Protein AF-A0A7S3FUZ6-F1 (afdb_monomer_lite)

Organism: NCBI:txid1082188

Foldseek 3Di:
DQDDADPQWDWDDADLFIATWHKDFFDADPVQWGDDPPDDIDHDDPVPRIATPWDDDPVCSVVLVVVLVVVQVVQVVVVVVCVVVVHDADQLTAEEEALDCTLVRSVLCNQVRRHRQQAYEYEHLDVVSQVRNVVRCVSSVNDPNRYDYDNDHSVVVVVVVVVD

Secondary structure (DSSP, 8-state):
--PPPPTT-EEEEETTEEEEE-EEEPPB-TTSEE--TTS--EE--TTTSEEESS---GGGHHHHHHHHHHHHHHHHHHHHHHHHTT----TT-EEEEES--TTSHHHHHHHHHSS-EEEEEEEESSHHHHHHHHHHHHHTT--GGGEEEEES-HHHHHHHHHT-

Radius of gyration: 18.62 Å; chains: 1; bounding box: 48×33×55 Å

pLDDT: mean 91.82, std 8.32, range [59.78, 98.56]

Sequence (164 aa):
AIKKAPEGFKVLQEGRARILYIEQKLAKDEQGFIKAQGCKKKQANETNETRGAVFYNPVQEFNRDISIATIREYAQVFKEEREAKKKTVDPEGISILESLAATGLRSVRYLKEIPDIKKLVANDLDPKAVELMNRNFEFNDINPAKFQTFTSDAVALTNQFRAQ

Structure (mmCIF, N/CA/C/O backbone):
data_AF-A0A7S3FUZ6-F1
#
_entry.id   AF-A0A7S3FUZ6-F1
#
loop_
_atom_site.group_PDB
_atom_site.id
_atom_site.type_symbol
_atom_site.label_atom_id
_atom_site.label_alt_id
_atom_site.label_comp_id
_atom_site.label_asym_id
_atom_site.label_entity_id
_atom_site.label_seq_id
_atom_site.pdbx_PDB_ins_code
_atom_site.Cartn_x
_atom_site.Cartn_y
_atom_site.Cartn_z
_atom_site.occupancy
_atom_site.B_iso_or_equiv
_atom_site.auth_seq_id
_atom_site.auth_comp_id
_atom_site.auth_asym_id
_atom_site.auth_atom_id
_atom_site.pdbx_PDB_model_num
ATOM 1 N N . ALA A 1 1 ? -11.383 -15.359 -11.874 1.00 62.28 1 ALA A N 1
ATOM 2 C CA . ALA A 1 1 ? -10.376 -15.771 -12.879 1.00 62.28 1 ALA A CA 1
ATOM 3 C C . ALA A 1 1 ? -9.096 -14.967 -12.666 1.00 62.28 1 ALA A C 1
ATOM 5 O O . ALA A 1 1 ? -9.187 -13.814 -12.263 1.00 62.28 1 ALA A O 1
ATOM 6 N N . ILE A 1 2 ? -7.915 -15.549 -12.890 1.00 80.00 2 ILE A N 1
ATOM 7 C CA . ILE A 1 2 ? -6.634 -14.837 -12.741 1.00 80.00 2 ILE A CA 1
ATOM 8 C C . ILE A 1 2 ? -6.534 -13.768 -13.843 1.00 80.00 2 ILE A C 1
ATOM 10 O O . ILE A 1 2 ? -6.468 -14.113 -15.022 1.00 80.00 2 ILE A O 1
ATOM 14 N N . LYS A 1 3 ? -6.524 -12.476 -13.474 1.00 88.69 3 LYS A N 1
ATOM 15 C CA . LYS A 1 3 ? -6.328 -11.371 -14.433 1.00 88.69 3 LYS A CA 1
ATOM 16 C C . LYS A 1 3 ? -4.980 -11.522 -15.144 1.00 88.69 3 LYS A C 1
ATOM 18 O O . LYS A 1 3 ? -3.961 -11.733 -14.475 1.00 88.69 3 LYS A O 1
ATOM 23 N N . LYS A 1 4 ? -4.973 -11.437 -16.476 1.00 90.56 4 LYS A N 1
ATOM 24 C CA . LYS A 1 4 ? -3.751 -11.451 -17.298 1.00 90.56 4 LYS A CA 1
ATOM 25 C C . LYS A 1 4 ? -3.086 -10.076 -17.281 1.00 90.56 4 LYS A C 1
ATOM 27 O O . LYS A 1 4 ? -3.768 -9.074 -17.097 1.00 90.56 4 LYS A O 1
ATOM 32 N N . ALA A 1 5 ? -1.768 -10.045 -17.461 1.00 90.19 5 ALA A N 1
ATOM 33 C CA . ALA A 1 5 ? -1.033 -8.794 -17.598 1.00 90.19 5 ALA A CA 1
ATOM 34 C C . ALA A 1 5 ? -1.518 -8.032 -18.849 1.00 90.19 5 ALA A C 1
ATOM 36 O O . ALA A 1 5 ? -1.634 -8.664 -19.904 1.00 90.19 5 ALA A O 1
ATOM 37 N N . PRO A 1 6 ? -1.794 -6.719 -18.762 1.00 91.56 6 PRO A N 1
ATOM 38 C CA . PRO A 1 6 ? -1.952 -5.878 -19.943 1.00 91.56 6 PRO A CA 1
ATOM 39 C C . PRO A 1 6 ? -0.655 -5.832 -20.763 1.00 91.56 6 PRO A C 1
ATOM 41 O O . PRO A 1 6 ? 0.432 -6.100 -20.245 1.00 91.56 6 PRO A O 1
ATOM 44 N N . GLU A 1 7 ? -0.762 -5.471 -22.041 1.00 90.44 7 GLU A N 1
ATOM 45 C CA . GLU A 1 7 ? 0.399 -5.331 -22.923 1.00 90.44 7 GLU A CA 1
ATOM 46 C C . GLU A 1 7 ? 1.429 -4.346 -22.342 1.00 90.44 7 GLU A C 1
ATOM 48 O O . GLU A 1 7 ? 1.075 -3.296 -21.805 1.00 90.44 7 GLU A O 1
ATOM 53 N N . GLY A 1 8 ? 2.713 -4.710 -22.406 1.00 87.56 8 GLY A N 1
ATOM 54 C CA . GLY A 1 8 ? 3.813 -3.909 -21.859 1.00 87.56 8 GLY A CA 1
ATOM 55 C C . GLY A 1 8 ? 4.051 -4.056 -20.350 1.00 87.56 8 GLY A C 1
ATOM 56 O O . GLY A 1 8 ? 5.026 -3.503 -19.840 1.00 87.56 8 GLY A O 1
ATOM 57 N N . PHE A 1 9 ? 3.225 -4.828 -19.634 1.00 91.69 9 PHE A N 1
ATOM 58 C CA . PHE A 1 9 ? 3.402 -5.084 -18.204 1.00 91.69 9 PHE A CA 1
ATOM 59 C C . PHE A 1 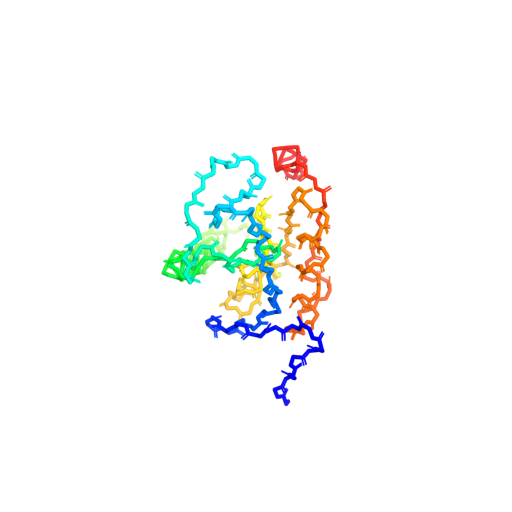9 ? 3.863 -6.513 -17.917 1.00 91.69 9 PHE A C 1
ATOM 61 O O . PHE A 1 9 ? 3.376 -7.487 -18.492 1.00 91.69 9 PHE A O 1
ATOM 68 N N . LYS A 1 10 ? 4.753 -6.643 -16.935 1.00 92.38 10 LYS A N 1
ATOM 69 C CA . LYS A 1 10 ? 4.973 -7.886 -16.193 1.00 92.38 10 LYS A CA 1
ATOM 70 C C . LYS A 1 10 ? 4.070 -7.910 -14.966 1.00 92.38 10 LYS A C 1
ATOM 72 O O . LYS A 1 10 ? 3.667 -6.863 -14.464 1.00 92.38 10 LYS A O 1
ATOM 77 N N . VAL A 1 11 ? 3.768 -9.107 -14.472 1.00 94.38 11 VAL A N 1
ATOM 78 C CA . VAL A 1 11 ? 3.069 -9.286 -13.195 1.00 94.38 11 VAL A CA 1
ATOM 79 C C . VAL A 1 11 ? 4.035 -9.895 -12.196 1.00 94.38 11 VAL A C 1
ATOM 81 O O . VAL A 1 11 ? 4.575 -10.972 -12.438 1.00 94.38 11 VAL A O 1
ATOM 84 N N . LEU A 1 12 ? 4.221 -9.211 -11.074 1.00 93.50 12 LEU A N 1
ATOM 85 C CA . LEU A 1 12 ? 4.927 -9.730 -9.910 1.00 93.50 12 LEU A CA 1
ATOM 86 C C . LEU A 1 12 ? 3.892 -10.143 -8.870 1.00 93.50 12 LEU A C 1
ATOM 88 O O . LEU A 1 12 ? 2.905 -9.435 -8.660 1.00 93.50 12 LEU A O 1
ATOM 92 N N . GLN A 1 13 ? 4.101 -11.285 -8.230 1.00 95.50 13 GLN A N 1
ATOM 93 C CA . GLN A 1 13 ? 3.232 -11.765 -7.165 1.00 95.50 13 GLN A CA 1
ATOM 94 C C . GLN A 1 13 ? 4.017 -11.834 -5.862 1.00 95.50 13 GLN A C 1
ATOM 96 O O . GLN A 1 13 ? 5.108 -12.392 -5.833 1.00 95.50 13 GLN A O 1
ATOM 101 N N . GLU A 1 14 ? 3.434 -11.289 -4.799 1.00 96.44 14 GLU A N 1
ATOM 102 C CA . GLU A 1 14 ? 3.955 -11.391 -3.441 1.00 96.44 14 GLU A CA 1
ATOM 103 C C . GLU A 1 14 ? 2.782 -11.508 -2.467 1.00 96.44 14 GLU A C 1
ATOM 105 O O . GLU A 1 14 ? 1.863 -10.679 -2.481 1.00 96.44 14 GLU A O 1
ATOM 110 N N . GLY A 1 15 ? 2.783 -12.558 -1.646 1.00 96.06 15 GLY A N 1
ATOM 111 C CA . GLY A 1 15 ? 1.635 -12.896 -0.809 1.00 96.06 15 GLY A CA 1
ATOM 112 C C . GLY A 1 15 ? 0.350 -13.011 -1.638 1.00 96.06 15 GLY A C 1
ATOM 113 O O . GLY A 1 15 ? 0.279 -13.755 -2.624 1.00 96.06 15 GLY A O 1
ATOM 114 N N . ARG A 1 16 ? -0.682 -12.249 -1.252 1.00 96.75 16 ARG A N 1
ATOM 115 C CA . ARG A 1 16 ? -1.962 -12.187 -1.984 1.00 96.75 16 ARG A CA 1
ATOM 116 C C . ARG A 1 16 ? -2.002 -11.081 -3.039 1.00 96.75 16 ARG A C 1
ATOM 118 O O . ARG A 1 16 ? -2.988 -10.996 -3.780 1.00 96.75 16 ARG A O 1
ATOM 125 N N . ALA A 1 17 ? -0.990 -10.222 -3.110 1.00 97.44 17 ALA A N 1
ATOM 126 C CA . ALA A 1 17 ? -0.925 -9.127 -4.068 1.00 97.44 17 ALA A CA 1
ATOM 127 C C . ALA A 1 17 ? -0.313 -9.584 -5.395 1.00 97.44 17 ALA A C 1
ATOM 129 O O . ALA A 1 17 ? 0.674 -10.316 -5.437 1.00 97.44 17 ALA A O 1
ATOM 130 N N . ARG A 1 18 ? -0.894 -9.112 -6.499 1.00 96.94 18 ARG A N 1
ATOM 131 C CA . ARG A 1 18 ? -0.322 -9.245 -7.842 1.00 96.94 18 ARG A CA 1
ATOM 132 C C . ARG A 1 18 ? -0.186 -7.853 -8.423 1.00 96.94 18 ARG A C 1
ATOM 134 O O . ARG A 1 18 ? -1.206 -7.226 -8.656 1.00 96.94 18 ARG A O 1
ATOM 141 N N . ILE A 1 19 ? 1.019 -7.346 -8.623 1.00 95.94 19 ILE A N 1
ATOM 142 C CA . ILE A 1 19 ? 1.228 -5.986 -9.128 1.00 95.94 19 ILE A CA 1
ATOM 143 C C . ILE A 1 19 ? 1.738 -6.003 -10.562 1.00 95.94 19 ILE A C 1
ATOM 145 O O . ILE A 1 19 ? 2.524 -6.863 -10.959 1.00 95.94 19 ILE A O 1
ATOM 149 N N . LEU A 1 20 ? 1.281 -5.029 -11.331 1.00 95.38 20 LEU A N 1
ATOM 150 C CA . LEU A 1 20 ? 1.832 -4.641 -12.610 1.00 95.38 20 LEU A CA 1
ATOM 151 C C . LEU A 1 20 ? 3.200 -3.982 -12.398 1.00 95.38 20 LEU A C 1
ATOM 153 O O . LEU A 1 20 ? 3.393 -3.157 -11.500 1.00 95.38 20 LEU A O 1
ATOM 157 N N . TYR A 1 21 ? 4.146 -4.349 -13.253 1.00 90.50 21 TYR A N 1
ATOM 158 C CA . TYR A 1 21 ? 5.522 -3.877 -13.228 1.00 90.50 21 TYR A CA 1
ATOM 159 C C . TYR A 1 21 ? 6.006 -3.610 -14.650 1.00 90.50 21 TYR A C 1
ATOM 161 O O . TYR A 1 21 ? 5.844 -4.452 -15.534 1.00 90.50 21 TYR A O 1
ATOM 169 N N . ILE A 1 22 ? 6.603 -2.441 -14.872 1.00 87.44 22 ILE A N 1
ATOM 170 C CA . ILE A 1 22 ? 7.184 -2.068 -16.164 1.00 87.44 22 ILE A CA 1
ATOM 171 C C . ILE A 1 22 ? 8.695 -2.194 -16.045 1.00 87.44 22 ILE A C 1
ATOM 173 O O . ILE A 1 22 ? 9.306 -1.501 -15.231 1.00 87.44 22 ILE A O 1
ATOM 177 N N . GLU A 1 23 ? 9.294 -3.039 -16.877 1.00 83.06 23 GLU A N 1
ATOM 178 C CA . GLU A 1 23 ? 10.744 -3.074 -17.028 1.00 83.06 23 GLU A CA 1
ATOM 179 C C . GLU A 1 23 ? 11.216 -1.965 -17.963 1.00 83.06 23 GLU A C 1
ATOM 181 O O . GLU A 1 23 ? 10.784 -1.844 -19.106 1.00 83.06 23 GLU A O 1
ATOM 186 N N . GLN A 1 24 ? 12.153 -1.177 -17.469 1.00 79.56 24 GLN A N 1
ATOM 187 C CA . GLN A 1 24 ? 12.870 -0.145 -18.180 1.00 79.56 24 GLN A CA 1
ATOM 188 C C . GLN A 1 24 ? 14.331 -0.570 -18.325 1.00 79.56 24 GLN A C 1
ATOM 190 O O . GLN A 1 24 ? 15.057 -0.728 -17.339 1.00 79.56 24 GLN A O 1
ATOM 195 N N . LYS A 1 25 ? 14.781 -0.719 -19.572 1.00 80.12 25 LYS A N 1
ATOM 196 C CA . LYS A 1 25 ? 16.206 -0.857 -19.877 1.00 80.12 25 LYS A CA 1
ATOM 197 C C . LYS A 1 25 ? 16.858 0.520 -19.896 1.00 80.12 25 LYS A C 1
ATOM 199 O O . LYS A 1 25 ? 16.360 1.442 -20.541 1.00 80.12 25 LYS A O 1
ATOM 204 N N . LEU A 1 26 ? 17.964 0.667 -19.179 1.00 81.19 26 LEU A N 1
ATOM 205 C CA . LEU A 1 26 ? 18.770 1.879 -19.194 1.00 81.19 26 LEU A CA 1
ATOM 206 C C . LEU A 1 26 ? 19.589 1.937 -20.485 1.00 81.19 26 LEU A C 1
ATOM 208 O O . LEU A 1 26 ? 20.181 0.942 -20.904 1.00 81.19 26 LEU A O 1
ATOM 212 N N . ALA A 1 27 ? 19.641 3.119 -21.099 1.00 83.19 27 ALA A N 1
ATOM 213 C CA . ALA A 1 27 ? 20.487 3.356 -22.260 1.00 83.19 27 ALA A CA 1
ATOM 214 C C . ALA A 1 27 ? 21.969 3.229 -21.873 1.00 83.19 27 ALA A C 1
ATOM 216 O O . ALA A 1 27 ? 22.401 3.775 -20.851 1.00 83.19 27 ALA A O 1
ATOM 217 N N . LYS A 1 28 ? 22.727 2.504 -22.699 1.00 87.00 28 LYS A N 1
ATOM 218 C CA . LYS A 1 28 ? 24.181 2.364 -22.582 1.00 87.00 28 LYS A CA 1
ATOM 219 C C . LYS A 1 28 ? 24.850 3.480 -23.380 1.00 87.00 28 LYS A C 1
ATOM 221 O O . LYS A 1 28 ? 24.383 3.802 -24.472 1.00 87.00 28 LYS A O 1
ATOM 226 N N . ASP A 1 29 ? 25.915 4.066 -22.844 1.00 87.75 29 ASP A N 1
ATOM 227 C CA . ASP A 1 29 ? 26.800 4.911 -23.647 1.00 87.75 29 ASP A CA 1
ATOM 228 C C . ASP A 1 29 ? 27.719 4.060 -24.542 1.00 87.75 29 ASP A C 1
ATOM 230 O O . ASP A 1 29 ? 27.725 2.830 -24.462 1.00 87.75 29 ASP A O 1
ATOM 234 N N . GLU A 1 30 ? 28.489 4.716 -25.413 1.00 88.69 30 GLU A N 1
ATOM 235 C CA . GLU A 1 30 ? 29.408 4.067 -26.364 1.00 88.69 30 GLU A CA 1
ATOM 236 C C . GLU A 1 30 ? 30.440 3.153 -25.682 1.00 88.69 30 GLU A C 1
ATOM 238 O O . GLU A 1 30 ? 30.946 2.215 -26.291 1.00 88.69 30 GLU A O 1
ATOM 243 N N . GLN A 1 31 ? 30.727 3.397 -24.400 1.00 87.94 31 GLN A N 1
ATOM 244 C CA . GLN A 1 31 ? 31.674 2.632 -23.588 1.00 87.94 31 GLN A CA 1
ATOM 245 C C . GLN A 1 31 ? 30.979 1.532 -22.762 1.00 87.94 31 GLN A C 1
ATOM 247 O O . GLN A 1 31 ? 31.618 0.834 -21.973 1.00 87.94 31 GLN A O 1
ATOM 252 N N . GLY A 1 32 ? 29.665 1.353 -22.930 1.00 86.81 32 GLY A N 1
ATOM 253 C CA . GLY A 1 32 ? 28.878 0.335 -22.240 1.00 86.81 32 GLY A CA 1
ATOM 254 C C . GLY A 1 32 ? 28.506 0.686 -20.796 1.00 86.81 32 GLY A C 1
ATOM 255 O O . GLY A 1 32 ? 28.108 -0.205 -20.039 1.00 86.81 32 GLY A O 1
ATOM 256 N N . PHE A 1 33 ? 28.611 1.952 -20.386 1.00 87.75 33 PHE A N 1
ATOM 257 C CA . PHE A 1 33 ? 28.185 2.404 -19.061 1.00 87.75 33 PHE A CA 1
ATOM 258 C C . PHE A 1 33 ? 26.719 2.833 -19.059 1.00 87.75 33 PHE A C 1
ATOM 260 O O . PHE A 1 33 ? 26.190 3.355 -20.038 1.00 87.75 33 PHE A O 1
ATOM 267 N N . ILE A 1 34 ? 26.073 2.671 -17.906 1.00 86.62 34 ILE A N 1
ATOM 268 C CA . ILE A 1 34 ? 24.714 3.149 -17.632 1.00 86.62 34 ILE A CA 1
ATOM 269 C C . ILE A 1 34 ? 24.729 4.244 -16.562 1.00 86.62 34 ILE A C 1
ATOM 271 O O . ILE A 1 34 ? 25.570 4.257 -15.653 1.00 86.62 34 ILE A O 1
ATOM 275 N N . LYS A 1 35 ? 23.754 5.156 -16.634 1.00 82.12 35 LYS A N 1
ATOM 276 C CA . LYS A 1 35 ? 23.537 6.205 -15.629 1.00 82.12 35 LYS A CA 1
ATOM 277 C C . LYS A 1 35 ? 22.050 6.336 -15.304 1.00 82.12 35 LYS A C 1
ATOM 279 O O . LYS A 1 35 ? 21.281 6.861 -16.099 1.00 82.12 35 LYS A O 1
ATOM 284 N N . ALA A 1 36 ? 21.660 5.890 -14.112 1.00 74.31 36 ALA A N 1
ATOM 285 C CA . ALA A 1 36 ? 20.342 6.196 -13.560 1.00 74.31 36 ALA A CA 1
ATOM 286 C C . ALA A 1 36 ? 20.312 7.631 -13.005 1.00 74.31 36 ALA A C 1
ATOM 288 O O . ALA A 1 36 ? 21.347 8.171 -12.598 1.00 74.31 36 ALA A O 1
ATOM 289 N N . GLN A 1 37 ? 19.129 8.244 -12.970 1.00 70.94 37 GLN A N 1
ATOM 290 C CA . GLN A 1 37 ? 18.941 9.592 -12.433 1.00 70.94 37 GLN A CA 1
ATOM 291 C C . GLN A 1 37 ? 19.461 9.673 -10.985 1.00 70.94 37 GLN A C 1
ATOM 293 O O . GLN A 1 37 ? 19.206 8.787 -10.172 1.00 70.94 37 GLN A O 1
ATOM 298 N N . GLY A 1 38 ? 20.273 10.692 -10.687 1.00 72.25 38 GLY A N 1
ATOM 299 C CA . GLY A 1 38 ? 20.886 10.879 -9.364 1.00 72.25 38 GLY A CA 1
ATOM 300 C C . GLY A 1 38 ? 21.980 9.867 -8.977 1.00 72.25 38 GLY A C 1
ATOM 301 O O . GLY A 1 38 ? 22.516 9.953 -7.877 1.00 72.25 38 GLY A O 1
ATOM 302 N N . CYS A 1 39 ? 22.352 8.925 -9.852 1.00 75.00 39 CYS A N 1
ATO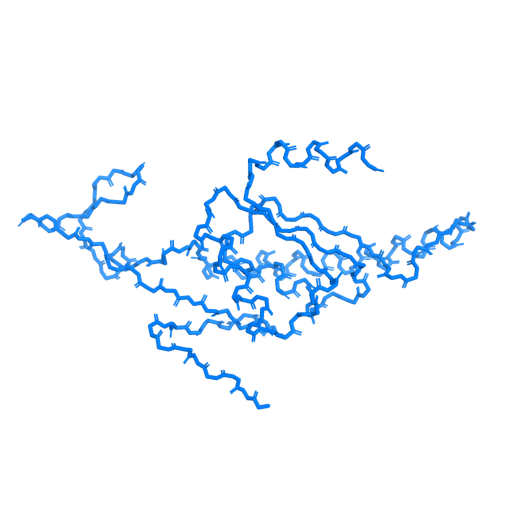M 303 C CA . CYS A 1 39 ? 23.369 7.905 -9.574 1.00 75.00 39 CYS A CA 1
ATOM 304 C C . CYS A 1 39 ? 24.691 8.154 -10.323 1.00 75.00 39 CYS A C 1
ATOM 306 O O . CYS A 1 39 ? 24.727 8.747 -11.406 1.00 75.00 39 CYS A O 1
ATOM 308 N N . LYS A 1 40 ? 25.796 7.632 -9.768 1.00 85.06 40 LYS A N 1
ATOM 309 C CA . LYS A 1 40 ? 27.097 7.555 -10.460 1.00 85.06 40 LYS A CA 1
ATOM 310 C C . LYS A 1 40 ? 27.019 6.586 -11.649 1.00 85.06 40 LYS A C 1
ATOM 312 O O . LYS A 1 40 ? 26.273 5.607 -11.588 1.00 85.06 40 LYS A O 1
ATOM 317 N N . LYS A 1 41 ? 27.815 6.845 -12.695 1.00 87.00 41 LYS A N 1
ATOM 318 C CA . LYS A 1 41 ? 27.989 5.919 -13.826 1.00 87.00 41 LYS A CA 1
ATOM 319 C C . LYS A 1 41 ? 28.511 4.567 -13.329 1.00 87.00 41 LYS A C 1
ATOM 321 O O . LYS A 1 41 ? 29.353 4.528 -12.431 1.00 87.00 41 LYS A O 1
ATOM 326 N N . LYS A 1 42 ? 28.011 3.476 -13.907 1.00 85.88 42 LYS A N 1
ATOM 327 C CA . LYS A 1 42 ? 28.445 2.099 -13.616 1.00 85.88 42 LYS A CA 1
ATOM 328 C C . LYS A 1 42 ? 28.512 1.296 -14.912 1.00 85.88 42 LYS A C 1
ATOM 330 O O . LYS A 1 42 ? 27.719 1.558 -15.814 1.00 85.88 42 LYS A O 1
ATOM 335 N N . GLN A 1 43 ? 29.431 0.334 -14.992 1.00 88.56 43 GLN A N 1
ATOM 336 C CA . GLN A 1 43 ? 29.471 -0.614 -16.107 1.00 88.56 43 GLN A CA 1
ATOM 337 C C . GLN A 1 43 ? 28.142 -1.375 -16.159 1.00 88.56 43 GLN A C 1
ATOM 339 O O . GLN A 1 43 ? 27.668 -1.845 -15.116 1.00 88.56 43 GLN A O 1
ATOM 344 N N . ALA A 1 44 ? 27.534 -1.477 -17.340 1.00 83.94 44 ALA A N 1
ATOM 345 C CA . ALA A 1 44 ? 26.315 -2.255 -17.502 1.00 83.94 44 ALA A CA 1
ATOM 346 C C . ALA A 1 44 ? 26.576 -3.742 -17.220 1.00 83.94 44 ALA A C 1
ATOM 348 O O . ALA A 1 44 ? 27.592 -4.300 -17.630 1.00 83.94 44 ALA A O 1
ATOM 349 N N . ASN A 1 45 ? 25.638 -4.378 -16.534 1.00 82.12 45 ASN A N 1
ATOM 350 C CA . ASN A 1 45 ? 25.540 -5.816 -16.362 1.00 82.12 45 ASN A CA 1
ATOM 351 C C . ASN A 1 45 ? 24.057 -6.215 -16.363 1.00 82.12 45 ASN A C 1
ATOM 353 O O . ASN A 1 45 ? 23.181 -5.363 -16.206 1.00 82.12 45 ASN A O 1
ATOM 357 N N . GLU A 1 46 ? 23.780 -7.511 -16.486 1.00 71.94 46 GLU A N 1
ATOM 358 C CA . GLU A 1 46 ? 22.415 -8.048 -16.602 1.00 71.94 46 GLU A CA 1
ATOM 359 C C . GLU A 1 46 ? 21.490 -7.593 -15.457 1.00 71.94 46 GLU A C 1
ATOM 361 O O . GLU A 1 46 ? 20.309 -7.321 -15.665 1.00 71.94 46 GLU A O 1
ATOM 366 N N . THR A 1 47 ? 22.038 -7.435 -14.248 1.00 66.12 47 THR A N 1
ATOM 367 C CA . THR A 1 47 ? 21.275 -7.038 -13.052 1.00 66.12 47 THR A CA 1
ATOM 368 C C . THR A 1 47 ? 21.002 -5.539 -12.937 1.00 66.12 47 THR A C 1
ATOM 370 O O . THR A 1 47 ? 20.076 -5.139 -12.234 1.00 66.12 47 THR A O 1
ATOM 373 N N . ASN A 1 48 ? 21.819 -4.686 -13.556 1.00 72.44 48 ASN A N 1
ATOM 374 C CA . ASN A 1 48 ? 21.760 -3.239 -13.352 1.00 72.44 48 ASN A CA 1
ATOM 375 C C . ASN A 1 48 ? 21.229 -2.475 -14.569 1.00 72.44 48 ASN A C 1
ATOM 377 O O . ASN A 1 48 ? 20.798 -1.330 -14.403 1.00 72.44 48 ASN A O 1
ATOM 381 N N . GLU A 1 49 ? 21.236 -3.106 -15.747 1.00 74.31 49 GLU A N 1
ATOM 382 C CA . GLU A 1 49 ? 20.789 -2.517 -17.007 1.00 74.31 49 GLU A CA 1
ATOM 383 C C . GLU A 1 49 ? 19.268 -2.527 -17.160 1.00 74.31 49 GLU A C 1
ATOM 385 O O . GLU A 1 49 ? 18.734 -1.705 -17.898 1.00 74.31 49 GLU A O 1
ATOM 390 N N . THR A 1 50 ? 18.571 -3.406 -16.436 1.00 69.75 50 THR A N 1
ATOM 391 C CA . THR A 1 50 ? 17.107 -3.481 -16.414 1.00 69.75 50 THR A CA 1
ATOM 392 C C . THR A 1 50 ? 16.606 -3.113 -15.021 1.00 69.75 50 THR A C 1
ATOM 394 O O . THR A 1 50 ? 17.027 -3.697 -14.024 1.00 69.75 50 THR A O 1
ATOM 397 N N . ARG A 1 51 ? 15.727 -2.113 -14.928 1.00 73.69 51 ARG A N 1
ATOM 398 C CA . ARG A 1 51 ? 15.113 -1.650 -13.674 1.00 73.69 51 ARG A CA 1
ATOM 399 C C . ARG A 1 51 ? 13.625 -1.420 -13.858 1.00 73.69 51 ARG A C 1
ATOM 401 O O . ARG A 1 51 ? 13.154 -1.296 -14.974 1.00 73.69 51 ARG A O 1
ATOM 408 N N . GLY A 1 52 ? 12.887 -1.318 -12.764 1.00 76.56 52 GLY A N 1
ATOM 409 C CA . GLY A 1 52 ? 11.485 -0.922 -12.821 1.00 76.56 52 GLY A CA 1
ATOM 410 C C . GLY A 1 52 ? 11.354 0.551 -13.171 1.00 76.56 52 GLY A C 1
ATOM 411 O O . GLY A 1 52 ? 12.117 1.358 -12.642 1.00 76.56 52 GLY A O 1
ATOM 412 N N . ALA A 1 53 ? 10.362 0.906 -13.990 1.00 80.81 53 ALA A N 1
ATOM 413 C CA . ALA A 1 53 ? 9.974 2.309 -14.172 1.00 80.81 53 ALA A CA 1
ATOM 414 C C . ALA A 1 53 ? 9.563 2.959 -12.835 1.00 80.81 53 ALA A C 1
ATOM 416 O O . ALA A 1 53 ? 9.738 4.156 -12.644 1.00 80.81 53 ALA A O 1
ATOM 417 N N . VAL A 1 54 ? 9.056 2.145 -11.902 1.00 86.06 54 VAL A N 1
ATOM 418 C CA . VAL A 1 54 ? 8.774 2.501 -10.508 1.00 86.06 54 VAL A CA 1
ATOM 419 C C . VAL A 1 54 ? 9.454 1.473 -9.603 1.00 86.06 54 VAL A C 1
ATOM 421 O O . VAL A 1 54 ? 9.592 0.298 -9.959 1.00 86.06 54 VAL A O 1
ATOM 424 N N . PHE A 1 55 ? 9.912 1.915 -8.432 1.00 85.88 55 PHE A N 1
ATOM 425 C CA . PHE A 1 55 ? 10.736 1.108 -7.539 1.00 85.88 55 PHE A CA 1
ATOM 426 C C . PHE A 1 55 ? 10.008 -0.131 -6.984 1.00 85.88 55 PHE A C 1
ATOM 428 O O . PHE A 1 55 ? 8.923 -0.048 -6.408 1.00 85.88 55 PHE A O 1
ATOM 435 N N . TYR A 1 56 ? 10.669 -1.284 -7.093 1.00 88.19 56 TYR A N 1
ATOM 436 C CA . TYR A 1 56 ? 10.318 -2.540 -6.434 1.00 88.19 56 TYR A CA 1
ATOM 437 C C . TYR A 1 56 ? 11.612 -3.252 -6.032 1.00 88.19 56 TYR A C 1
ATOM 439 O O . TYR A 1 56 ? 12.572 -3.272 -6.804 1.00 88.19 56 TYR A O 1
ATOM 447 N N . ASN A 1 57 ? 11.634 -3.839 -4.833 1.0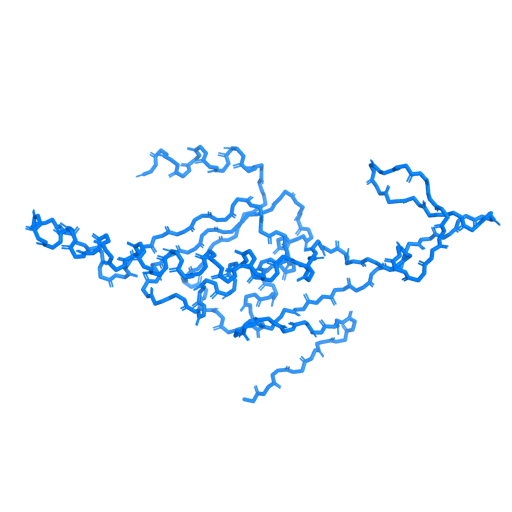0 89.31 57 ASN A N 1
ATOM 448 C CA . ASN A 1 57 ? 12.761 -4.629 -4.348 1.00 89.31 57 ASN A CA 1
ATOM 449 C C . ASN A 1 57 ? 12.269 -5.989 -3.813 1.00 89.31 57 ASN A C 1
ATOM 451 O O . ASN A 1 57 ? 11.580 -6.003 -2.782 1.00 89.31 57 ASN A O 1
ATOM 455 N N . PRO A 1 58 ? 12.633 -7.116 -4.456 1.00 89.56 58 PRO A N 1
ATOM 456 C CA . PRO A 1 58 ? 12.229 -8.449 -4.007 1.00 89.56 58 PRO A CA 1
ATOM 457 C C . PRO A 1 58 ? 12.837 -8.824 -2.649 1.00 89.56 58 PRO A C 1
ATOM 459 O O . PRO A 1 58 ? 12.165 -9.441 -1.836 1.00 89.56 58 PRO A O 1
ATOM 462 N N . VAL A 1 59 ? 14.046 -8.345 -2.321 1.00 91.69 59 VAL A N 1
ATOM 463 C CA . VAL A 1 59 ? 14.711 -8.620 -1.025 1.00 91.69 59 VAL A CA 1
ATOM 464 C C . VAL A 1 59 ? 13.899 -8.095 0.172 1.00 91.69 59 VAL A C 1
ATOM 466 O O . VAL A 1 59 ? 14.084 -8.526 1.304 1.00 91.69 59 VAL A O 1
ATOM 469 N N . GLN A 1 60 ? 12.980 -7.157 -0.065 1.00 94.25 60 GLN A N 1
ATOM 470 C CA . GLN A 1 60 ? 12.145 -6.538 0.966 1.00 94.25 60 GLN A CA 1
ATOM 471 C C . GLN A 1 60 ? 10.842 -7.315 1.257 1.00 94.25 60 GLN A C 1
ATOM 473 O O . GLN A 1 60 ? 10.007 -6.805 2.000 1.00 94.25 60 GLN A O 1
ATOM 478 N N . GLU A 1 61 ? 10.646 -8.518 0.701 1.00 96.38 61 GLU A N 1
ATOM 479 C CA . GLU A 1 61 ? 9.461 -9.359 0.959 1.00 96.38 61 GLU A CA 1
ATOM 480 C C . GLU A 1 61 ? 9.295 -9.640 2.458 1.00 96.38 61 GLU A C 1
ATOM 482 O O . GLU A 1 61 ? 8.262 -9.317 3.041 1.00 96.38 61 GLU A O 1
ATOM 487 N N . PHE A 1 62 ? 10.372 -10.070 3.121 1.00 97.12 62 PHE A N 1
ATOM 488 C CA . PHE A 1 62 ? 10.368 -10.337 4.561 1.00 97.12 62 PHE A CA 1
ATOM 489 C C . PHE A 1 62 ? 10.018 -9.100 5.409 1.00 97.12 62 PHE A C 1
ATOM 491 O O . PHE A 1 62 ? 9.289 -9.192 6.395 1.00 97.12 62 PHE A O 1
ATOM 498 N N . ASN A 1 63 ? 10.485 -7.909 5.012 1.00 97.69 63 ASN A N 1
ATOM 499 C CA . ASN A 1 63 ? 10.119 -6.658 5.686 1.00 97.69 63 ASN A CA 1
ATOM 500 C C . ASN A 1 63 ? 8.607 -6.383 5.585 1.00 97.69 63 ASN A C 1
ATOM 502 O O . ASN A 1 63 ? 7.983 -5.941 6.556 1.00 97.69 63 ASN A O 1
ATOM 506 N N . ARG A 1 64 ? 8.013 -6.653 4.417 1.00 98.06 64 ARG A N 1
ATOM 507 C CA . ARG A 1 64 ? 6.574 -6.486 4.185 1.00 98.06 64 ARG A CA 1
ATOM 508 C C . ARG A 1 64 ? 5.758 -7.512 4.972 1.00 98.06 64 ARG A C 1
ATOM 510 O O . ARG A 1 64 ? 4.757 -7.123 5.570 1.00 98.06 64 ARG A O 1
ATOM 517 N N . ASP A 1 65 ? 6.226 -8.754 5.068 1.00 98.19 65 ASP A N 1
ATOM 518 C CA . ASP A 1 65 ? 5.590 -9.799 5.881 1.00 98.19 65 ASP A CA 1
ATOM 519 C C . ASP A 1 65 ? 5.552 -9.438 7.369 1.00 98.19 65 ASP A C 1
ATOM 521 O O . ASP A 1 65 ? 4.487 -9.493 7.990 1.00 98.19 65 ASP A O 1
ATOM 525 N N . ILE A 1 66 ? 6.683 -8.993 7.935 1.00 98.31 66 ILE A N 1
ATOM 526 C CA . ILE A 1 66 ? 6.740 -8.538 9.334 1.00 98.31 66 ILE A CA 1
ATOM 527 C C . ILE A 1 66 ? 5.771 -7.379 9.562 1.00 98.31 66 ILE A C 1
ATOM 529 O O . ILE A 1 66 ? 5.068 -7.348 10.574 1.00 98.31 66 ILE A O 1
ATOM 533 N N . SER A 1 67 ? 5.717 -6.429 8.627 1.00 97.88 67 SER A N 1
ATOM 534 C CA . SER A 1 67 ? 4.824 -5.274 8.743 1.00 97.88 67 SER A CA 1
ATOM 535 C C . SER A 1 67 ? 3.354 -5.705 8.800 1.00 97.88 67 SER A C 1
ATOM 537 O O . SER A 1 67 ? 2.610 -5.225 9.651 1.00 97.88 67 SER A O 1
ATOM 539 N N . ILE A 1 68 ? 2.942 -6.657 7.957 1.00 98.38 68 ILE A N 1
ATOM 540 C CA . ILE A 1 68 ? 1.574 -7.202 7.953 1.00 98.38 68 ILE A CA 1
ATOM 541 C C . ILE A 1 68 ? 1.254 -7.908 9.267 1.00 98.38 68 ILE A C 1
ATOM 543 O O . ILE A 1 68 ? 0.204 -7.643 9.852 1.00 98.38 68 ILE A O 1
ATOM 547 N N . ALA A 1 69 ? 2.149 -8.780 9.739 1.00 98.31 69 ALA A N 1
ATOM 548 C CA . ALA A 1 69 ? 1.960 -9.489 11.002 1.00 98.31 69 ALA A CA 1
ATOM 549 C C . ALA A 1 69 ? 1.818 -8.508 12.177 1.00 98.31 69 ALA A C 1
ATOM 551 O O . ALA A 1 69 ? 0.894 -8.627 12.978 1.00 98.31 69 ALA A O 1
ATOM 552 N N . THR A 1 70 ? 2.680 -7.490 12.219 1.00 98.31 70 THR A N 1
ATOM 553 C CA . THR A 1 70 ? 2.708 -6.488 13.293 1.00 98.31 70 THR A CA 1
ATOM 554 C C . THR A 1 70 ? 1.458 -5.614 13.287 1.00 98.31 70 THR A C 1
ATOM 556 O O . THR A 1 70 ? 0.857 -5.398 14.334 1.00 98.31 70 THR A O 1
ATOM 559 N N . ILE A 1 71 ? 1.037 -5.113 12.121 1.00 98.06 71 ILE A N 1
ATOM 560 C CA . ILE A 1 71 ? -0.148 -4.250 12.021 1.00 98.06 71 ILE A CA 1
ATOM 561 C C . ILE A 1 71 ? -1.421 -5.041 12.328 1.00 98.06 71 ILE A C 1
ATOM 563 O O . ILE A 1 71 ? -2.314 -4.510 12.985 1.00 98.06 71 ILE A O 1
ATOM 567 N N . ARG A 1 72 ? -1.503 -6.303 11.887 1.00 97.50 72 ARG A N 1
ATOM 568 C CA . ARG A 1 72 ? -2.639 -7.176 12.205 1.00 97.50 72 ARG A CA 1
ATOM 569 C C . ARG A 1 72 ? -2.774 -7.376 13.714 1.00 97.50 72 ARG A C 1
ATOM 571 O O . ARG A 1 72 ? -3.862 -7.174 14.241 1.00 97.50 72 ARG A O 1
ATOM 578 N N . GLU A 1 73 ? -1.678 -7.718 14.387 1.00 97.56 73 GLU A N 1
ATOM 579 C CA . GLU A 1 73 ? -1.671 -7.896 15.842 1.00 97.56 73 GLU A CA 1
ATOM 580 C C . GLU A 1 73 ? -2.010 -6.586 16.563 1.00 97.56 73 GLU A C 1
ATOM 582 O O . GLU A 1 73 ? -2.877 -6.549 17.432 1.00 97.56 73 GLU A O 1
ATOM 587 N N . TYR A 1 74 ? -1.398 -5.476 16.140 1.00 96.94 74 TYR A N 1
ATOM 588 C CA . TYR A 1 74 ? -1.696 -4.156 16.687 1.00 96.94 74 TYR A CA 1
ATOM 589 C C . TYR A 1 74 ? -3.183 -3.803 16.569 1.00 96.94 74 TYR A C 1
ATOM 591 O O . TYR A 1 74 ? -3.760 -3.310 17.533 1.00 96.94 74 TYR A O 1
ATOM 599 N N . ALA A 1 75 ? -3.811 -4.049 15.415 1.00 95.56 75 ALA A N 1
ATOM 600 C CA . ALA A 1 75 ? -5.226 -3.749 15.201 1.00 95.56 75 ALA A CA 1
ATOM 601 C C . ALA A 1 75 ? -6.127 -4.530 16.170 1.00 95.56 75 ALA A C 1
ATOM 603 O O . ALA A 1 75 ? -7.071 -3.962 16.725 1.00 95.56 75 ALA A O 1
ATOM 604 N N . GLN A 1 76 ? -5.803 -5.804 16.405 1.00 94.44 76 GLN A N 1
ATOM 605 C CA . GLN A 1 76 ? -6.521 -6.653 17.349 1.00 94.44 76 GLN A CA 1
ATOM 606 C C . GLN A 1 76 ? -6.349 -6.157 18.790 1.00 94.44 76 GLN A C 1
ATOM 608 O O . GLN A 1 76 ? -7.341 -5.841 19.448 1.00 94.44 76 GLN A O 1
ATOM 613 N N . VAL A 1 77 ? -5.106 -5.997 19.253 1.00 95.94 77 VAL A N 1
ATOM 614 C CA . VAL A 1 77 ? -4.809 -5.519 20.615 1.00 95.94 77 VAL A CA 1
ATOM 615 C C . VAL A 1 77 ? -5.415 -4.135 20.855 1.00 95.94 77 VAL A C 1
ATOM 617 O O . VAL A 1 77 ? -6.015 -3.879 21.898 1.00 95.94 77 VAL A O 1
ATOM 620 N N . PHE A 1 78 ? -5.325 -3.233 19.874 1.00 94.44 78 PHE A N 1
ATOM 621 C CA . PHE A 1 78 ? -5.909 -1.896 19.960 1.00 94.44 78 PHE A CA 1
ATOM 622 C C . PHE A 1 78 ? -7.423 -1.943 20.187 1.00 94.44 78 PHE A C 1
ATOM 624 O O . PHE A 1 78 ? -7.943 -1.195 21.023 1.00 94.44 78 PHE A O 1
ATOM 631 N N . LYS A 1 79 ? -8.131 -2.814 19.462 1.00 93.62 79 LYS A N 1
ATOM 632 C CA . LYS A 1 79 ? -9.573 -3.017 19.622 1.00 93.62 79 LYS A CA 1
ATOM 633 C C . LYS A 1 79 ? -9.902 -3.556 21.014 1.00 93.62 79 LYS A C 1
ATOM 635 O O . LYS A 1 79 ? -10.703 -2.939 21.715 1.00 93.62 79 LYS A O 1
ATOM 640 N N . GLU A 1 80 ? -9.231 -4.623 21.442 1.00 94.38 80 GLU A N 1
ATOM 641 C CA . GLU A 1 80 ? -9.437 -5.246 22.757 1.00 94.38 80 GLU A CA 1
ATOM 642 C C . GLU A 1 80 ? -9.195 -4.248 23.905 1.00 94.38 80 GLU A C 1
ATOM 644 O O . GLU A 1 80 ? -10.009 -4.119 24.823 1.00 94.38 80 GLU A O 1
ATOM 649 N N . GLU A 1 81 ? -8.125 -3.449 23.832 1.00 95.31 81 GLU A N 1
ATOM 650 C CA . GLU A 1 81 ? -7.832 -2.426 24.839 1.00 95.31 81 GLU A CA 1
ATOM 651 C C . GLU A 1 81 ? -8.883 -1.311 24.897 1.00 95.31 81 GLU A C 1
ATOM 653 O O . GLU A 1 81 ? -9.188 -0.780 25.974 1.00 95.31 81 GLU A O 1
ATOM 658 N N . ARG A 1 82 ? -9.389 -0.875 23.739 1.00 94.62 82 ARG A N 1
ATOM 659 C CA . ARG A 1 82 ? -10.431 0.157 23.661 1.00 94.62 82 ARG A CA 1
ATOM 660 C C . ARG A 1 82 ? -11.734 -0.363 24.260 1.00 94.62 82 ARG A C 1
ATOM 662 O O . ARG A 1 82 ? -12.331 0.353 25.066 1.00 94.62 82 ARG A O 1
ATOM 669 N N . GLU A 1 83 ? -12.119 -1.590 23.920 1.00 93.50 83 GLU A N 1
ATOM 670 C CA . GLU A 1 83 ? -13.312 -2.267 24.434 1.00 93.50 83 GLU A CA 1
ATOM 671 C C . GLU A 1 83 ? -13.230 -2.464 25.954 1.00 93.50 83 GLU A C 1
ATOM 673 O O . GLU A 1 83 ? -14.153 -2.072 26.672 1.00 93.50 83 GLU A O 1
ATOM 678 N N . ALA A 1 84 ? -12.093 -2.936 26.478 1.00 95.69 84 ALA A N 1
ATOM 679 C CA . ALA A 1 84 ? -11.858 -3.065 27.920 1.00 95.69 84 ALA A CA 1
ATOM 680 C C . ALA A 1 84 ? -11.972 -1.718 28.661 1.00 95.69 84 ALA A C 1
ATOM 682 O O . ALA A 1 84 ? -12.476 -1.645 29.783 1.00 95.69 84 ALA A O 1
ATOM 683 N N . LYS A 1 85 ? -11.555 -0.622 28.012 1.00 96.25 85 LYS A N 1
ATOM 684 C CA . LYS A 1 85 ? -11.682 0.756 28.519 1.00 96.25 85 LYS A CA 1
ATOM 685 C C . LYS A 1 85 ? -13.064 1.376 28.246 1.00 96.25 85 LYS A C 1
ATOM 687 O O . LYS A 1 85 ? -13.229 2.569 28.504 1.00 96.25 85 LYS A O 1
ATOM 692 N N . LYS A 1 86 ? -14.035 0.613 27.719 1.00 94.25 86 LYS A N 1
ATOM 693 C CA . LYS A 1 86 ? -15.376 1.072 27.298 1.00 94.25 86 LYS A CA 1
ATOM 694 C C . LYS A 1 86 ? -15.332 2.293 26.369 1.00 94.25 86 LYS A C 1
ATOM 696 O O . LYS A 1 86 ? -16.201 3.163 26.421 1.00 94.25 86 LYS A O 1
ATOM 701 N N . LYS A 1 87 ? -14.288 2.387 25.545 1.00 92.06 87 LYS A N 1
ATOM 702 C CA . LYS A 1 87 ? -14.139 3.427 24.525 1.00 92.06 87 LYS A CA 1
ATOM 703 C C . LYS A 1 87 ? -14.725 2.930 23.213 1.00 92.06 87 LYS A C 1
ATOM 705 O O . LYS A 1 87 ? -14.647 1.745 22.906 1.00 92.06 87 LYS A O 1
ATOM 710 N N . THR A 1 88 ? -15.284 3.849 22.437 1.00 89.25 88 THR A N 1
ATOM 711 C CA . THR A 1 88 ? -15.787 3.543 21.101 1.00 89.25 88 THR A CA 1
ATOM 712 C C . THR A 1 88 ? -14.644 3.065 20.208 1.00 89.25 88 THR A C 1
ATOM 714 O O . THR A 1 88 ? -13.567 3.669 20.167 1.00 89.25 88 THR A O 1
ATOM 717 N N . VAL A 1 89 ? -14.882 1.957 19.511 1.00 88.25 89 VAL A N 1
ATOM 718 C CA . VAL A 1 89 ? -14.031 1.458 18.431 1.00 88.25 89 VAL A CA 1
ATOM 719 C C . VAL A 1 89 ? -14.782 1.683 17.137 1.00 88.25 89 VAL A C 1
ATOM 721 O O . VAL A 1 89 ? -15.991 1.465 17.072 1.00 88.25 89 VAL A O 1
ATOM 724 N N . ASP A 1 90 ? -14.068 2.145 16.120 1.00 89.38 90 ASP A N 1
ATOM 725 C CA . ASP A 1 90 ? -14.639 2.229 14.789 1.00 89.38 90 ASP A CA 1
ATOM 726 C C . ASP A 1 90 ? -14.900 0.805 14.266 1.00 89.38 90 ASP A C 1
ATOM 728 O O . ASP A 1 90 ? -13.954 0.017 14.185 1.00 89.38 90 ASP A O 1
ATOM 732 N N . PRO A 1 91 ? -16.151 0.443 13.932 1.00 88.06 91 PRO A N 1
ATOM 733 C CA . PRO A 1 91 ? -16.468 -0.899 13.455 1.00 88.06 91 PRO A CA 1
ATOM 734 C C . PRO A 1 91 ? -15.804 -1.224 12.111 1.00 88.06 91 PRO A C 1
ATOM 736 O O . PRO A 1 91 ? -15.675 -2.397 11.777 1.00 88.06 91 PRO A O 1
ATOM 739 N N . GLU A 1 92 ? -15.368 -0.217 11.347 1.00 89.75 92 GLU A N 1
ATOM 740 C CA . GLU A 1 92 ? -14.611 -0.418 10.109 1.00 89.75 92 GLU A CA 1
ATOM 741 C C . GLU A 1 92 ? -13.111 -0.659 10.349 1.00 89.75 92 GLU A C 1
ATOM 743 O O . GLU A 1 92 ? -12.399 -1.023 9.411 1.00 89.75 92 GLU A O 1
ATOM 748 N N . GLY A 1 93 ? -12.649 -0.456 11.588 1.00 93.56 93 GLY A N 1
ATOM 749 C CA . GLY A 1 93 ? -11.299 -0.724 12.073 1.00 93.56 93 GLY A CA 1
ATOM 750 C C . GLY A 1 93 ? -10.299 0.420 11.870 1.00 93.56 93 GLY A C 1
ATOM 751 O O . GLY A 1 93 ? -10.638 1.599 11.996 1.00 93.56 93 GLY A O 1
ATOM 752 N N . ILE A 1 94 ? -9.023 0.091 11.645 1.00 95.50 94 ILE A N 1
ATOM 753 C CA . ILE A 1 94 ? -7.924 1.074 11.679 1.00 95.50 94 ILE A CA 1
ATOM 754 C C . ILE A 1 94 ? -7.722 1.783 10.335 1.00 95.50 94 ILE A C 1
ATOM 756 O O . ILE A 1 94 ? -8.072 1.267 9.275 1.00 95.50 94 ILE A O 1
ATOM 760 N N . SER A 1 95 ? -7.111 2.969 10.371 1.00 95.81 95 SER A N 1
ATOM 761 C CA . SER A 1 95 ? -6.642 3.665 9.166 1.00 95.81 95 SER A CA 1
ATOM 762 C C . SER A 1 95 ? -5.119 3.613 9.068 1.00 95.81 95 SER A C 1
ATOM 764 O O . SER A 1 95 ? -4.430 3.726 10.080 1.00 95.81 95 SER A O 1
ATOM 766 N N . ILE A 1 96 ? -4.592 3.442 7.855 1.00 97.12 96 ILE A N 1
ATOM 767 C CA . ILE A 1 96 ? -3.151 3.308 7.588 1.00 97.12 96 ILE A CA 1
ATOM 768 C C . ILE A 1 96 ? -2.716 4.398 6.609 1.00 97.12 96 ILE A C 1
ATOM 770 O O . ILE A 1 96 ? -3.402 4.643 5.621 1.00 97.12 96 ILE A O 1
ATOM 774 N N . LEU A 1 97 ? -1.560 5.020 6.853 1.00 97.44 97 LEU A N 1
ATOM 775 C CA . LEU A 1 97 ? -0.907 5.938 5.919 1.00 97.44 97 LEU A CA 1
ATOM 776 C C . LEU A 1 97 ? 0.439 5.352 5.471 1.00 97.44 97 LEU A C 1
ATOM 778 O O . LEU A 1 97 ? 1.327 5.122 6.289 1.00 97.44 97 LEU A O 1
ATOM 782 N N . GLU A 1 98 ? 0.592 5.126 4.169 1.00 97.44 98 GLU A N 1
ATOM 783 C CA . GLU A 1 98 ? 1.856 4.799 3.512 1.00 97.44 98 GLU A CA 1
ATOM 784 C C . GLU A 1 98 ? 2.347 6.030 2.739 1.00 97.44 98 GLU A C 1
ATOM 786 O O . GLU A 1 98 ? 1.880 6.330 1.642 1.00 97.44 98 GLU A O 1
ATOM 791 N N . SER A 1 99 ? 3.293 6.764 3.326 1.00 97.19 99 SER A N 1
ATOM 792 C CA . SER A 1 99 ? 3.782 8.036 2.781 1.00 97.19 99 SER A CA 1
ATOM 793 C C . SER A 1 99 ? 4.685 7.895 1.548 1.00 97.19 99 SER A C 1
ATOM 795 O O . SER A 1 99 ? 4.845 8.864 0.811 1.00 97.19 99 SER A O 1
ATOM 797 N N . LEU A 1 100 ? 5.282 6.717 1.336 1.00 97.44 100 LEU A N 1
ATOM 798 C CA . LEU A 1 100 ? 6.215 6.401 0.246 1.00 97.44 100 LEU A CA 1
ATOM 799 C C . LEU A 1 100 ? 5.888 5.012 -0.323 1.00 97.44 100 LEU A C 1
ATOM 801 O O . LEU A 1 100 ? 6.531 4.014 0.011 1.00 97.44 100 LEU A O 1
ATOM 805 N N . ALA A 1 101 ? 4.838 4.940 -1.132 1.00 97.44 101 ALA A N 1
ATOM 806 C CA . ALA A 1 101 ? 4.228 3.690 -1.566 1.00 97.44 101 ALA A CA 1
ATOM 807 C C . ALA A 1 101 ? 4.816 3.127 -2.872 1.00 97.44 101 ALA A C 1
ATOM 809 O O . ALA A 1 101 ? 4.665 1.928 -3.124 1.00 97.44 101 ALA A O 1
ATOM 810 N N . ALA A 1 102 ? 5.509 3.925 -3.692 1.00 96.56 102 ALA A N 1
ATOM 811 C CA . ALA A 1 102 ? 6.066 3.516 -4.982 1.00 96.56 102 ALA A CA 1
ATOM 812 C C . ALA A 1 102 ? 5.039 2.761 -5.850 1.00 96.56 102 ALA A C 1
ATOM 814 O O . ALA A 1 102 ? 4.040 3.325 -6.282 1.00 96.56 102 ALA A O 1
ATOM 815 N N . THR A 1 103 ? 5.251 1.463 -6.092 1.00 96.88 103 THR A N 1
ATOM 816 C CA . THR A 1 103 ? 4.317 0.608 -6.853 1.00 96.88 103 THR A CA 1
ATOM 817 C C . THR A 1 103 ? 2.982 0.358 -6.144 1.00 96.88 103 THR A C 1
ATOM 819 O O . THR A 1 103 ? 2.066 -0.186 -6.758 1.00 96.88 103 THR A O 1
ATOM 822 N N . GLY A 1 104 ? 2.860 0.686 -4.859 1.00 97.62 104 GLY A N 1
ATOM 823 C CA . GLY A 1 104 ? 1.693 0.379 -4.034 1.00 97.62 104 GLY A CA 1
ATOM 824 C C . GLY A 1 104 ? 1.658 -1.045 -3.493 1.00 97.62 104 GLY A C 1
ATOM 825 O O . GLY A 1 104 ? 0.654 -1.434 -2.905 1.00 97.62 104 GLY A O 1
ATOM 826 N N . LEU A 1 105 ? 2.713 -1.849 -3.676 1.00 98.12 105 LEU A N 1
ATOM 827 C CA . LEU A 1 105 ? 2.701 -3.269 -3.301 1.00 98.12 105 LEU A CA 1
ATOM 828 C C . LEU A 1 105 ? 2.291 -3.502 -1.844 1.00 98.12 105 LEU A C 1
ATOM 830 O O . LEU A 1 105 ? 1.422 -4.326 -1.569 1.00 98.12 105 LEU A O 1
ATOM 834 N N . ARG A 1 106 ? 2.912 -2.773 -0.913 1.00 98.06 106 ARG A N 1
ATOM 835 C CA . ARG A 1 106 ? 2.632 -2.906 0.517 1.00 98.06 106 ARG A CA 1
ATOM 836 C C . ARG A 1 106 ? 1.199 -2.473 0.827 1.00 98.06 106 ARG A C 1
ATOM 838 O O . ARG A 1 106 ? 0.492 -3.230 1.480 1.00 98.06 106 ARG A O 1
ATOM 845 N N . SER A 1 107 ? 0.738 -1.353 0.270 1.00 98.38 107 SER A N 1
ATOM 846 C CA . SER A 1 107 ? -0.664 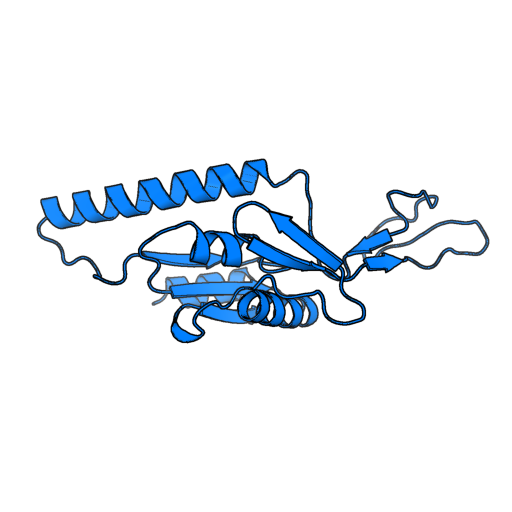-0.927 0.347 1.00 98.38 107 SER A CA 1
ATOM 847 C C . SER A 1 107 ? -1.656 -1.988 -0.154 1.00 98.38 107 SER A C 1
ATOM 849 O O . SER A 1 107 ? -2.649 -2.267 0.517 1.00 98.38 107 SER A O 1
ATOM 851 N N . VAL A 1 108 ? -1.386 -2.628 -1.300 1.00 98.50 108 VAL A N 1
ATOM 852 C CA . VAL A 1 108 ? -2.226 -3.723 -1.822 1.00 98.50 108 VAL A CA 1
ATOM 853 C C . VAL A 1 108 ? -2.238 -4.887 -0.836 1.00 98.50 108 VAL A C 1
ATOM 855 O O . VAL A 1 108 ? -3.305 -5.412 -0.519 1.00 98.50 108 VAL A O 1
ATOM 858 N N . ARG A 1 109 ? -1.067 -5.302 -0.339 1.00 98.56 109 ARG A N 1
ATOM 859 C CA . ARG A 1 109 ? -0.978 -6.405 0.622 1.00 98.56 109 ARG A CA 1
ATOM 860 C C . ARG A 1 109 ? -1.719 -6.083 1.914 1.00 98.56 109 ARG A C 1
ATOM 862 O O . ARG A 1 109 ? -2.490 -6.918 2.369 1.00 98.56 109 ARG A O 1
ATOM 869 N N . TYR A 1 110 ? -1.575 -4.873 2.453 1.00 98.50 110 TYR A N 1
ATOM 870 C CA . TYR A 1 110 ? -2.315 -4.425 3.635 1.00 98.50 110 TYR A CA 1
ATOM 871 C C . TYR A 1 110 ? -3.819 -4.604 3.443 1.00 98.50 110 TYR A C 1
ATOM 873 O O . TYR A 1 110 ? -4.442 -5.315 4.224 1.00 98.50 110 TYR A O 1
ATOM 881 N N . LEU A 1 111 ? -4.383 -4.080 2.352 1.00 98.12 111 LEU A N 1
ATOM 882 C CA . LEU A 1 111 ? -5.822 -4.166 2.074 1.00 98.12 111 LEU A CA 1
ATOM 883 C C . LEU A 1 111 ? -6.333 -5.594 1.807 1.00 98.12 111 LEU A C 1
ATOM 885 O O . LEU A 1 111 ? -7.523 -5.848 1.977 1.00 98.12 111 LEU A O 1
ATOM 889 N N . LYS A 1 112 ? -5.472 -6.532 1.386 1.00 97.75 112 LYS A N 1
ATOM 890 C CA . LYS A 1 112 ? -5.858 -7.932 1.099 1.00 97.75 112 LYS A CA 1
ATOM 891 C C . LYS A 1 112 ? -5.583 -8.906 2.239 1.00 97.75 112 LYS A C 1
ATOM 893 O O . LYS A 1 112 ? -6.127 -10.017 2.245 1.00 97.75 112 LYS A O 1
ATOM 898 N N . GLU A 1 113 ? -4.670 -8.554 3.132 1.00 98.19 113 GLU A N 1
ATOM 899 C CA . GLU A 1 113 ? -4.124 -9.469 4.131 1.00 98.19 113 GLU A CA 1
ATOM 900 C C . GLU A 1 113 ? -4.433 -9.016 5.560 1.00 98.19 113 GLU A C 1
ATOM 902 O O . GLU A 1 113 ? -4.443 -9.862 6.449 1.00 98.19 113 GLU A O 1
ATOM 907 N N . ILE A 1 114 ? -4.732 -7.743 5.818 1.00 97.31 114 ILE A N 1
ATOM 908 C CA . ILE A 1 114 ? -5.105 -7.255 7.151 1.00 97.31 114 ILE A CA 1
ATOM 909 C C . ILE A 1 114 ? -6.631 -7.051 7.184 1.00 97.31 114 ILE A C 1
ATOM 911 O O . ILE A 1 114 ? -7.152 -6.302 6.355 1.00 97.31 114 ILE A O 1
ATOM 915 N N . PRO A 1 115 ? -7.363 -7.729 8.090 1.00 93.69 115 PRO A N 1
ATOM 916 C CA . PRO A 1 115 ? -8.795 -7.498 8.257 1.00 93.69 115 PRO A CA 1
ATOM 917 C C . PRO A 1 115 ? -9.053 -6.103 8.840 1.00 93.69 115 PRO A C 1
ATOM 919 O O . PRO A 1 115 ? -8.182 -5.525 9.483 1.00 93.69 115 PRO A O 1
ATOM 922 N N . ASP A 1 116 ? -10.261 -5.582 8.629 1.00 91.44 116 ASP A N 1
ATOM 923 C CA . ASP A 1 116 ? -10.748 -4.363 9.287 1.00 91.44 116 ASP A CA 1
ATOM 924 C C . ASP A 1 116 ? -9.837 -3.134 9.085 1.00 91.44 116 ASP A C 1
ATOM 926 O O . ASP A 1 116 ? -9.529 -2.376 10.005 1.00 91.44 116 ASP A O 1
ATOM 930 N N . ILE A 1 117 ? -9.383 -2.917 7.845 1.00 96.56 117 ILE A N 1
ATOM 931 C CA . ILE A 1 117 ? -8.863 -1.609 7.437 1.00 96.56 117 ILE A CA 1
ATOM 932 C C . ILE A 1 117 ? -10.047 -0.734 7.030 1.00 96.56 117 ILE A C 1
ATOM 934 O O . ILE A 1 117 ? -10.734 -0.998 6.034 1.00 96.56 117 ILE A O 1
ATOM 938 N N . LYS A 1 118 ? -10.249 0.356 7.768 1.00 96.19 118 LYS A N 1
ATOM 939 C CA . LYS A 1 118 ? -11.229 1.389 7.440 1.00 96.19 118 LYS A CA 1
ATOM 940 C C . LYS A 1 118 ? -10.830 2.102 6.159 1.00 96.19 118 LYS A C 1
ATOM 942 O O . LYS A 1 118 ? -11.596 2.127 5.199 1.00 96.19 118 LYS A O 1
ATOM 947 N N . LYS A 1 119 ? -9.621 2.663 6.150 1.00 96.88 119 LYS A N 1
ATOM 948 C CA . LYS A 1 119 ? -9.093 3.452 5.039 1.00 96.88 119 LYS A CA 1
ATOM 949 C C . LYS A 1 119 ? -7.574 3.356 4.967 1.00 96.88 119 LYS A C 1
ATOM 951 O O . LYS A 1 119 ? -6.890 3.421 5.986 1.00 96.88 119 LYS A O 1
ATOM 956 N N . LEU A 1 120 ? -7.050 3.257 3.753 1.00 98.19 120 LEU A N 1
ATOM 957 C CA . LEU A 1 120 ? -5.628 3.342 3.467 1.00 98.19 120 LEU A CA 1
ATOM 958 C C . LEU A 1 120 ? -5.326 4.608 2.659 1.00 98.19 120 LEU A C 1
ATOM 960 O O . LEU A 1 120 ? -5.925 4.856 1.617 1.00 98.19 120 LEU A O 1
ATOM 964 N N . VAL A 1 121 ? -4.379 5.412 3.119 1.00 98.25 121 VAL A N 1
ATOM 965 C CA . VAL A 1 121 ? -3.827 6.535 2.360 1.00 98.25 121 VAL A CA 1
ATOM 966 C C . VAL A 1 121 ? -2.475 6.109 1.813 1.00 98.25 121 VAL A C 1
ATOM 968 O O . VAL A 1 121 ? -1.611 5.710 2.586 1.00 98.25 121 VAL A O 1
ATOM 971 N N . ALA A 1 122 ? -2.287 6.192 0.500 1.00 98.38 122 ALA A N 1
ATOM 972 C CA . ALA A 1 122 ? -1.021 5.883 -0.153 1.00 98.38 122 ALA A CA 1
ATOM 973 C C . ALA A 1 122 ? -0.493 7.112 -0.893 1.00 98.38 122 ALA A C 1
ATOM 975 O O . ALA A 1 122 ? -1.259 7.869 -1.489 1.00 98.38 122 ALA A O 1
ATOM 976 N N . ASN A 1 123 ? 0.814 7.325 -0.859 1.00 98.44 123 ASN A N 1
ATOM 977 C CA . ASN A 1 123 ? 1.428 8.501 -1.455 1.00 98.44 123 ASN A CA 1
ATOM 978 C C . ASN A 1 123 ? 2.741 8.168 -2.134 1.00 98.44 123 ASN A C 1
ATOM 980 O O . ASN A 1 123 ? 3.491 7.314 -1.667 1.00 98.44 123 ASN A O 1
ATOM 984 N N . ASP A 1 124 ? 3.037 8.893 -3.201 1.00 98.31 124 ASP A N 1
ATOM 985 C CA . ASP A 1 124 ? 4.391 8.998 -3.717 1.00 98.31 124 ASP A CA 1
ATOM 986 C C . ASP A 1 124 ? 4.628 10.403 -4.278 1.00 98.31 124 ASP A C 1
ATOM 988 O O . ASP A 1 124 ? 3.684 11.104 -4.644 1.00 98.31 124 ASP A O 1
ATOM 992 N N . LEU A 1 125 ? 5.889 10.821 -4.345 1.00 97.19 125 LEU A N 1
ATOM 993 C CA . LEU A 1 125 ? 6.249 12.098 -4.953 1.00 97.19 125 LEU A CA 1
ATOM 994 C C . LEU A 1 125 ? 6.199 12.011 -6.485 1.00 97.19 125 LEU A C 1
ATOM 996 O O . LEU A 1 125 ? 5.900 13.004 -7.148 1.00 97.19 125 LEU A O 1
ATOM 1000 N N . ASP A 1 126 ? 6.492 10.836 -7.053 1.00 95.19 126 ASP A N 1
ATOM 1001 C CA . ASP A 1 126 ? 6.476 10.633 -8.499 1.00 95.19 126 ASP A CA 1
ATOM 1002 C C . ASP A 1 126 ? 5.035 10.395 -9.001 1.00 95.19 126 ASP A C 1
ATOM 1004 O O . ASP A 1 126 ? 4.419 9.382 -8.651 1.00 95.19 126 ASP A O 1
ATOM 1008 N N . PRO A 1 127 ? 4.478 11.263 -9.871 1.00 96.06 127 PRO A N 1
ATOM 1009 C CA . PRO A 1 127 ? 3.155 11.041 -10.454 1.00 96.06 127 PRO A CA 1
ATOM 1010 C C . PRO A 1 127 ? 3.049 9.710 -11.213 1.00 96.06 127 PRO A C 1
ATOM 1012 O O . PRO A 1 127 ? 1.981 9.098 -11.211 1.00 96.06 127 PRO A O 1
ATOM 1015 N N . LYS A 1 128 ? 4.142 9.206 -11.807 1.00 94.31 128 LYS A N 1
ATOM 1016 C CA . LYS A 1 128 ? 4.150 7.895 -12.481 1.00 94.31 128 LYS A CA 1
ATOM 1017 C C . LYS A 1 128 ? 3.995 6.745 -11.491 1.00 94.31 128 LYS A C 1
ATOM 1019 O O . LYS A 1 128 ? 3.360 5.740 -11.812 1.00 94.31 128 LYS A O 1
ATOM 1024 N N . ALA A 1 129 ? 4.554 6.888 -10.289 1.00 95.69 129 ALA A N 1
ATOM 1025 C CA . ALA A 1 129 ? 4.372 5.918 -9.218 1.00 95.69 129 ALA A CA 1
ATOM 1026 C C . ALA A 1 129 ? 2.911 5.889 -8.760 1.00 95.69 129 ALA A C 1
ATOM 1028 O O . ALA A 1 129 ? 2.326 4.813 -8.669 1.00 95.69 129 ALA A O 1
ATOM 1029 N N . VAL A 1 130 ? 2.287 7.057 -8.584 1.00 97.88 130 VAL A N 1
ATOM 1030 C CA . VAL A 1 130 ? 0.864 7.168 -8.220 1.00 97.88 130 VAL A CA 1
ATOM 1031 C C . VAL A 1 130 ? -0.059 6.615 -9.308 1.00 97.88 130 VAL A C 1
ATOM 1033 O O . VAL A 1 130 ? -1.031 5.922 -9.001 1.00 97.88 130 VAL A O 1
ATOM 1036 N N . GLU A 1 131 ? 0.246 6.851 -10.583 1.00 97.38 131 GLU A N 1
ATOM 1037 C CA . GLU A 1 131 ? -0.503 6.255 -11.692 1.00 97.38 131 GLU A CA 1
ATOM 1038 C C . GLU A 1 131 ? -0.415 4.720 -11.665 1.00 97.38 131 GLU A C 1
ATOM 1040 O O . GLU A 1 131 ? -1.438 4.032 -11.707 1.00 97.38 131 GLU A O 1
ATOM 1045 N N . LEU A 1 132 ? 0.796 4.167 -11.539 1.00 97.00 132 LEU A N 1
ATOM 1046 C CA . LEU A 1 132 ? 0.997 2.719 -11.475 1.00 97.00 132 LEU A CA 1
ATOM 1047 C C . LEU A 1 132 ? 0.345 2.100 -10.231 1.00 97.00 132 LEU A C 1
ATOM 1049 O O . LEU A 1 132 ? -0.246 1.026 -10.314 1.00 97.00 132 LEU A O 1
ATOM 1053 N N . MET A 1 133 ? 0.424 2.779 -9.091 1.00 97.88 133 MET A N 1
ATOM 1054 C CA . MET A 1 133 ? -0.209 2.387 -7.834 1.00 97.88 133 MET A CA 1
ATOM 1055 C C . MET A 1 133 ? -1.728 2.266 -7.978 1.00 97.88 133 MET A C 1
ATOM 1057 O O . MET A 1 133 ? -2.297 1.251 -7.580 1.00 97.88 133 MET A O 1
ATOM 1061 N N . ASN A 1 134 ? -2.378 3.241 -8.620 1.00 98.38 134 ASN A N 1
ATOM 1062 C CA . ASN A 1 134 ? -3.814 3.178 -8.905 1.00 98.38 134 ASN A CA 1
ATOM 1063 C C . ASN A 1 134 ? -4.168 2.002 -9.823 1.00 98.38 134 ASN A C 1
ATOM 1065 O O . ASN A 1 134 ? -5.082 1.235 -9.513 1.00 98.38 134 ASN A O 1
ATOM 1069 N N . ARG A 1 135 ? -3.389 1.781 -10.892 1.00 97.56 135 ARG A N 1
ATOM 1070 C CA . ARG A 1 135 ? -3.555 0.596 -11.752 1.00 97.56 135 ARG A CA 1
ATOM 1071 C C . ARG A 1 135 ? -3.378 -0.707 -10.968 1.00 97.56 135 ARG A C 1
ATOM 1073 O O . ARG A 1 135 ? -4.073 -1.682 -11.230 1.00 97.56 135 ARG A O 1
ATOM 1080 N N . ASN A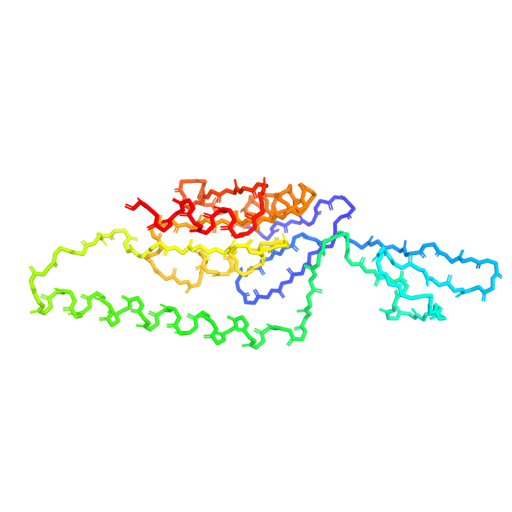 1 136 ? -2.472 -0.738 -9.992 1.00 98.12 136 ASN A N 1
ATOM 1081 C CA . ASN A 1 136 ? -2.256 -1.901 -9.135 1.00 98.12 136 ASN A CA 1
ATOM 1082 C C . ASN A 1 136 ? -3.415 -2.154 -8.169 1.00 98.12 136 ASN A C 1
ATOM 1084 O O . ASN A 1 136 ? -3.766 -3.317 -7.958 1.00 98.12 136 ASN A O 1
ATOM 1088 N N . PHE A 1 137 ? -4.045 -1.115 -7.620 1.00 98.31 137 PHE A N 1
ATOM 1089 C CA . PHE A 1 137 ? -5.271 -1.274 -6.834 1.00 98.31 137 PHE A CA 1
ATOM 1090 C C . PHE A 1 137 ? -6.416 -1.832 -7.681 1.00 98.31 137 PHE A C 1
ATOM 1092 O O . PHE A 1 137 ? -7.035 -2.824 -7.289 1.00 98.31 137 PHE A O 1
ATOM 1099 N N . GLU A 1 138 ? -6.630 -1.290 -8.878 1.00 97.62 138 GLU A N 1
ATOM 1100 C CA . GLU A 1 138 ? -7.634 -1.794 -9.823 1.00 97.62 138 GLU A CA 1
ATOM 1101 C C . GLU A 1 138 ? -7.345 -3.245 -10.246 1.00 97.62 138 GLU A C 1
ATOM 1103 O O . GLU A 1 138 ? -8.223 -4.115 -10.231 1.00 97.62 138 GLU A O 1
ATOM 1108 N N . PHE A 1 139 ? -6.087 -3.560 -10.559 1.00 97.69 139 PHE A N 1
ATOM 1109 C CA . PHE A 1 139 ? -5.675 -4.908 -10.945 1.00 97.69 139 PHE A CA 1
ATOM 1110 C C . PHE A 1 139 ? -5.869 -5.937 -9.819 1.00 97.69 139 PHE A C 1
ATOM 1112 O O . PHE A 1 139 ? -6.004 -7.128 -10.096 1.00 97.69 139 PHE A O 1
ATOM 1119 N N . ASN A 1 140 ? -5.947 -5.497 -8.561 1.00 97.62 140 ASN A N 1
ATOM 1120 C CA . ASN A 1 140 ? -6.223 -6.349 -7.403 1.00 97.62 140 ASN A CA 1
ATOM 1121 C C . ASN A 1 140 ? -7.676 -6.324 -6.920 1.00 97.62 140 ASN A C 1
ATOM 1123 O O . ASN A 1 140 ? -7.946 -6.947 -5.893 1.00 97.62 140 ASN A O 1
ATOM 1127 N N . ASP A 1 141 ? -8.581 -5.651 -7.640 1.00 97.25 141 ASP A N 1
ATOM 1128 C CA . ASP A 1 141 ? -9.997 -5.515 -7.266 1.00 97.25 141 ASP A CA 1
ATOM 1129 C C . ASP A 1 141 ? -10.184 -4.871 -5.882 1.00 97.25 141 ASP A C 1
ATOM 1131 O O . ASP A 1 141 ? -11.088 -5.220 -5.122 1.00 97.25 141 ASP A O 1
ATOM 1135 N N . ILE A 1 142 ? -9.299 -3.936 -5.527 1.00 97.75 142 ILE A N 1
ATOM 1136 C CA . ILE A 1 142 ? -9.412 -3.200 -4.271 1.00 97.75 142 ILE A CA 1
ATOM 1137 C C . ILE A 1 142 ? -10.601 -2.241 -4.361 1.00 97.75 142 ILE A C 1
ATOM 1139 O O . ILE A 1 142 ? -10.707 -1.461 -5.305 1.00 97.75 142 ILE A O 1
ATOM 1143 N N . ASN A 1 143 ? -11.475 -2.270 -3.351 1.00 97.00 143 ASN A N 1
ATOM 1144 C CA . ASN A 1 143 ? -12.612 -1.358 -3.256 1.00 97.00 143 ASN A CA 1
ATOM 1145 C C . ASN A 1 143 ? -12.129 0.113 -3.241 1.00 97.00 143 ASN A C 1
ATOM 1147 O O . ASN A 1 143 ? -11.425 0.489 -2.299 1.00 97.00 143 ASN A O 1
ATOM 1151 N N . PRO A 1 144 ? -12.545 0.962 -4.203 1.00 97.56 144 PRO A N 1
ATOM 1152 C CA . PRO A 1 144 ? -12.165 2.376 -4.249 1.00 97.56 144 PRO A CA 1
ATOM 1153 C C . PRO A 1 144 ? -12.529 3.177 -2.993 1.00 97.56 144 PRO A C 1
ATOM 1155 O O . PRO A 1 144 ? -11.859 4.153 -2.678 1.00 97.56 144 PRO A O 1
ATOM 1158 N N . ALA A 1 145 ? -13.542 2.757 -2.228 1.00 97.00 145 ALA A N 1
ATOM 1159 C CA . ALA A 1 145 ? -13.899 3.407 -0.965 1.00 97.00 145 ALA A CA 1
ATOM 1160 C C . ALA A 1 145 ? -12.866 3.171 0.156 1.00 97.00 145 ALA A C 1
ATOM 1162 O O . ALA A 1 145 ? -12.846 3.905 1.143 1.00 97.00 145 ALA A O 1
ATOM 1163 N N . LYS A 1 146 ? -12.010 2.148 0.022 1.00 97.50 146 LYS A N 1
ATOM 1164 C CA . LYS A 1 146 ? -11.030 1.754 1.043 1.00 97.50 146 LYS A CA 1
ATOM 1165 C C . LYS A 1 146 ? -9.678 2.443 0.897 1.00 97.50 146 LYS A C 1
ATOM 1167 O O . LYS A 1 146 ? -8.859 2.303 1.804 1.00 97.50 146 LYS A O 1
ATOM 1172 N N . PHE A 1 147 ? -9.421 3.182 -0.184 1.00 98.12 147 PHE A N 1
ATOM 1173 C CA . PHE A 1 147 ? -8.136 3.852 -0.362 1.00 98.12 147 PHE A CA 1
ATOM 1174 C C . PHE A 1 147 ? -8.242 5.274 -0.908 1.00 98.12 147 PHE A C 1
ATOM 1176 O O . PHE A 1 147 ? -9.240 5.676 -1.496 1.00 98.12 147 PHE A O 1
ATOM 1183 N N . GLN A 1 148 ? -7.180 6.047 -0.703 1.00 98.06 148 GLN A N 1
ATOM 1184 C CA . GLN A 1 148 ? -6.981 7.342 -1.337 1.00 98.06 148 GLN A CA 1
ATOM 1185 C C . GLN A 1 148 ? -5.505 7.506 -1.685 1.00 98.06 148 GLN A C 1
ATOM 1187 O O . GLN A 1 148 ? -4.643 7.275 -0.837 1.00 98.06 148 GLN A O 1
ATOM 1192 N N . THR A 1 149 ? -5.215 7.909 -2.920 1.00 98.44 149 THR A N 1
ATOM 1193 C CA . THR A 1 149 ? -3.843 8.152 -3.374 1.00 98.44 149 THR A CA 1
ATOM 1194 C C . THR A 1 149 ? -3.531 9.636 -3.474 1.00 98.44 149 THR A C 1
ATOM 1196 O O . THR A 1 149 ? -4.391 10.409 -3.897 1.00 98.44 149 THR A O 1
ATOM 1199 N N . PHE A 1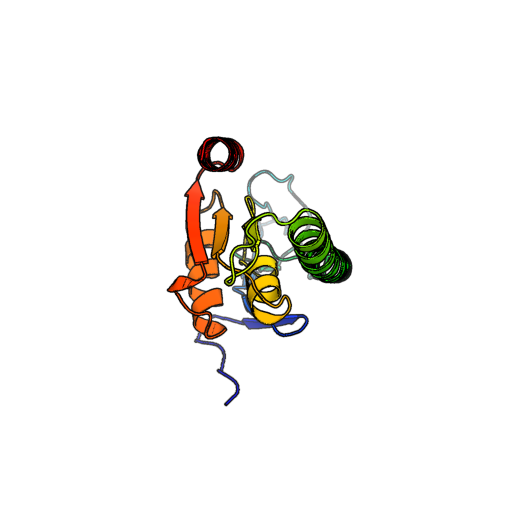 150 ? -2.292 10.016 -3.175 1.00 98.31 150 PHE A N 1
ATOM 1200 C CA . PHE A 1 150 ? -1.794 11.381 -3.325 1.00 98.31 150 PHE A CA 1
ATOM 1201 C C . PHE A 1 150 ? -0.480 11.413 -4.103 1.00 98.31 150 PHE A C 1
ATOM 1203 O O . PHE A 1 150 ? 0.342 10.506 -3.984 1.00 98.31 150 PHE A O 1
ATOM 1210 N N . THR A 1 151 ? -0.294 12.483 -4.878 1.00 98.38 151 THR A N 1
ATOM 1211 C CA . THR A 1 151 ? 1.008 12.880 -5.423 1.00 98.38 151 THR A CA 1
ATOM 1212 C C . THR A 1 151 ? 1.504 14.067 -4.615 1.00 98.38 151 THR A C 1
ATOM 1214 O O . THR A 1 151 ? 1.110 15.208 -4.868 1.00 98.38 151 THR A O 1
ATOM 1217 N N . SER A 1 152 ? 2.268 13.819 -3.558 1.00 97.81 152 SER A N 1
ATOM 1218 C CA . SER A 1 152 ? 2.668 14.859 -2.608 1.00 97.81 152 SER A CA 1
ATOM 1219 C C . SER A 1 152 ? 3.990 14.531 -1.928 1.00 97.81 152 SER A C 1
ATOM 1221 O O . SER A 1 152 ? 4.428 13.381 -1.871 1.00 97.81 152 SER A O 1
ATOM 1223 N N . ASP A 1 153 ? 4.624 15.564 -1.376 1.00 97.94 153 ASP A N 1
ATOM 1224 C CA . ASP A 1 153 ? 5.737 15.364 -0.458 1.00 97.94 153 ASP A CA 1
ATOM 1225 C C . ASP A 1 153 ? 5.273 14.583 0.784 1.00 97.94 153 ASP A C 1
ATOM 1227 O O . ASP A 1 153 ? 4.222 14.861 1.370 1.00 97.94 153 ASP A O 1
ATOM 1231 N N . ALA A 1 154 ? 6.077 13.600 1.188 1.00 97.31 154 ALA A N 1
ATOM 1232 C CA . ALA A 1 154 ? 5.744 12.687 2.273 1.00 97.31 154 ALA A CA 1
ATOM 1233 C C . ALA A 1 154 ? 5.603 13.403 3.626 1.00 97.31 154 ALA A C 1
ATOM 1235 O O . ALA A 1 154 ? 4.726 13.049 4.421 1.00 97.31 154 ALA A O 1
ATOM 1236 N N . VAL A 1 155 ? 6.444 14.405 3.901 1.00 97.12 155 VAL A N 1
ATOM 1237 C CA . VAL A 1 155 ? 6.415 15.156 5.164 1.00 97.12 155 VAL A CA 1
ATOM 1238 C C . VAL A 1 155 ? 5.191 16.059 5.196 1.00 97.12 155 VAL A C 1
ATOM 1240 O O . VAL A 1 155 ? 4.451 16.051 6.183 1.00 97.12 155 VAL A O 1
ATOM 1243 N N . ALA A 1 156 ? 4.938 16.786 4.106 1.00 95.94 156 ALA A N 1
ATOM 1244 C CA . ALA A 1 156 ? 3.757 17.632 3.969 1.00 95.94 156 ALA A CA 1
ATOM 1245 C C . ALA A 1 156 ? 2.461 16.830 4.178 1.00 95.94 156 ALA A C 1
ATOM 1247 O O . ALA A 1 156 ? 1.623 17.219 4.995 1.00 95.94 156 ALA A O 1
ATOM 1248 N N . LEU A 1 157 ? 2.336 15.671 3.522 1.00 95.62 157 LEU A N 1
ATOM 1249 C CA . LEU A 1 157 ? 1.157 14.816 3.650 1.00 95.62 157 LEU A CA 1
ATOM 1250 C C . LEU A 1 157 ? 1.003 14.249 5.067 1.00 95.62 157 LEU A C 1
ATOM 1252 O O . LEU A 1 157 ? -0.089 14.261 5.632 1.00 95.62 157 LEU A O 1
ATOM 1256 N N . THR A 1 158 ? 2.094 13.780 5.677 1.00 94.88 158 THR A N 1
ATOM 1257 C CA . THR A 1 158 ? 2.044 13.229 7.041 1.00 94.88 158 THR A CA 1
ATOM 1258 C C . THR A 1 158 ? 1.595 14.292 8.048 1.00 94.88 158 THR A C 1
ATOM 1260 O O . THR A 1 158 ? 0.778 14.008 8.922 1.00 94.88 158 THR A O 1
ATOM 1263 N N . ASN A 1 159 ? 2.063 15.536 7.902 1.00 94.25 159 ASN A N 1
ATOM 1264 C CA . ASN A 1 159 ? 1.625 16.649 8.747 1.00 94.25 159 ASN A CA 1
ATOM 1265 C C . ASN A 1 159 ? 0.143 16.987 8.541 1.00 94.25 159 ASN A C 1
ATOM 1267 O O . ASN A 1 159 ? -0.555 17.252 9.518 1.00 94.25 159 ASN A O 1
ATOM 1271 N N . GLN A 1 160 ? -0.350 16.928 7.301 1.00 92.44 160 GLN A N 1
ATOM 1272 C CA . GLN A 1 160 ? -1.764 17.147 6.993 1.00 92.44 160 GLN A CA 1
ATOM 1273 C C . GLN A 1 160 ? -2.673 16.134 7.706 1.00 92.44 160 GLN A C 1
ATOM 1275 O O . GLN A 1 160 ? -3.682 16.530 8.285 1.00 92.44 160 GLN A O 1
ATOM 1280 N N . PHE A 1 161 ? -2.317 14.846 7.693 1.00 89.81 161 PHE A N 1
ATOM 1281 C CA . PHE A 1 161 ? -3.120 13.787 8.323 1.00 89.81 161 PHE A CA 1
ATOM 1282 C C . PHE A 1 161 ? -2.911 13.657 9.834 1.00 89.81 161 PHE A C 1
ATOM 1284 O O . PHE A 1 161 ? -3.742 13.064 10.508 1.00 89.81 161 PHE A O 1
ATOM 1291 N N . ARG A 1 162 ? -1.835 14.225 10.389 1.00 82.75 162 ARG A N 1
ATOM 1292 C CA . ARG A 1 162 ? -1.636 14.308 11.843 1.00 82.75 162 ARG A CA 1
ATOM 1293 C C . ARG A 1 162 ? -2.578 15.317 12.513 1.00 82.75 162 ARG A C 1
ATOM 1295 O O . ARG A 1 162 ? -2.839 15.194 13.705 1.00 82.75 162 ARG A O 1
ATOM 1302 N N . ALA A 1 163 ? -3.018 16.337 11.780 1.00 62.62 163 ALA A N 1
ATOM 1303 C CA . ALA A 1 163 ? -3.861 17.414 12.298 1.00 62.62 163 ALA A CA 1
ATOM 1304 C C . ALA A 1 163 ? -5.375 17.110 12.251 1.00 62.62 163 ALA A C 1
ATOM 1306 O O . ALA A 1 163 ? -6.166 17.974 12.627 1.00 62.62 163 ALA A O 1
ATOM 1307 N N . GLN A 1 164 ? -5.763 15.925 11.766 1.00 59.78 164 GLN A N 1
ATOM 1308 C CA . GLN A 1 164 ? -7.147 15.442 11.662 1.00 59.78 164 GLN A CA 1
ATOM 1309 C C . GLN A 1 164 ? -7.462 14.463 12.792 1.00 59.78 164 GLN A C 1
ATOM 1311 O O . GLN A 1 164 ? -8.621 14.485 13.260 1.00 59.78 164 GLN A O 1
#

InterPro domains:
  IPR002905 tRNA methyltransferase, Trm1 [PF02005] (42-158)
  IPR002905 tRNA methyltransferase, Trm1 [PS51626] (10-164)
  IPR002905 tRNA methyltransferase, Trm1 [PTHR10631] (4-157)
  IPR029063 S-adenosyl-L-methionine-dependent methyltransferase superfamily [G3DSA:3.40.50.150] (9-164)
  IPR029063 S-adenosyl-L-methionine-dependent methyltransferase superfamily [SSF53335] (37-158)